Protein AF-A0A7X7H6I0-F1 (afdb_monomer_lite)

Radius of gyration: 13.42 Å; chains: 1; bounding box: 32×25×34 Å

Secondary structure (DSSP, 8-state):
--S--HHHHHHHHHHHHHTTT-HHHHHHHHSBSSS-EEEEEETTTEEEEE-SS--SHHHHTTS--GGGGHHHHHHHHHHHHHHH-TT----------

Sequence (97 aa):
MGCASAFVLKEQQRQFHECNDDLDLQYTKYGRSDFFFADIIEKGHIYQIGFPKCVCPMVLSGFSKNAVHCECSRQSILFILHELLPDKQFEVETIHT

Structure (mmCIF, N/CA/C/O backbone):
data_AF-A0A7X7H6I0-F1
#
_entry.id   AF-A0A7X7H6I0-F1
#
loop_
_atom_site.group_PDB
_atom_site.id
_atom_site.type_symbol
_atom_site.label_atom_id
_atom_site.label_alt_id
_atom_site.label_comp_id
_atom_site.label_asym_id
_atom_site.label_entity_id
_atom_site.label_seq_id
_atom_site.pdbx_PDB_ins_code
_atom_site.Cartn_x
_atom_site.Cartn_y
_atom_site.Cartn_z
_atom_site.occupancy
_atom_site.B_iso_or_equiv
_atom_site.auth_seq_id
_atom_site.auth_comp_id
_atom_site.auth_asym_id
_atom_site.auth_atom_id
_atom_site.pdbx_PDB_model_num
ATOM 1 N N . MET A 1 1 ? 16.058 7.672 -1.021 1.00 50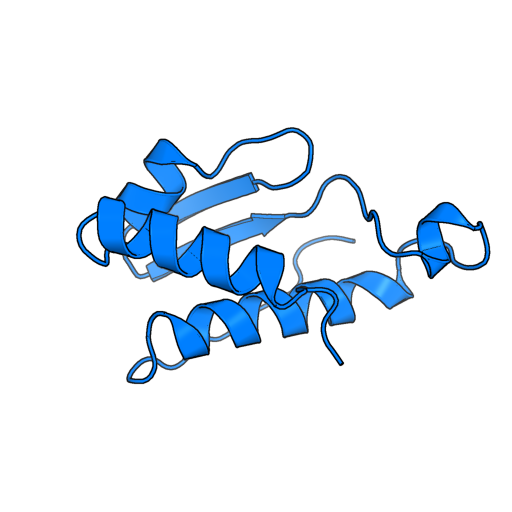.47 1 MET A N 1
ATOM 2 C CA . MET A 1 1 ? 15.296 8.099 -2.214 1.00 50.47 1 MET A CA 1
ATOM 3 C C . MET A 1 1 ? 14.333 6.962 -2.553 1.00 50.47 1 MET A C 1
ATOM 5 O O . MET A 1 1 ? 14.782 5.932 -3.040 1.00 50.47 1 MET A O 1
ATOM 9 N N . GLY A 1 2 ? 13.065 7.070 -2.139 1.00 61.28 2 GLY A N 1
ATOM 10 C CA . GLY A 1 2 ? 12.027 6.070 -2.438 1.00 61.28 2 GLY A CA 1
ATOM 11 C C . GLY A 1 2 ? 11.55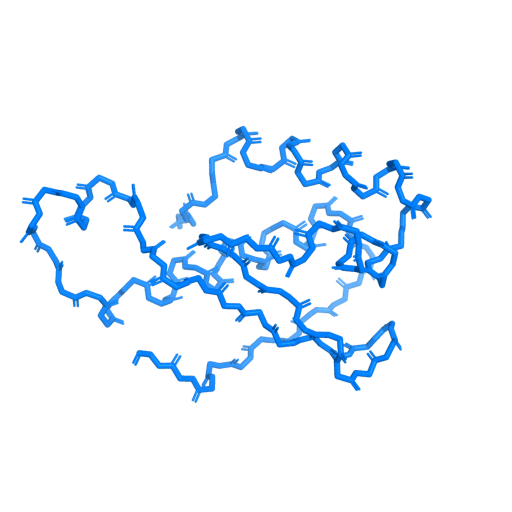0 6.171 -3.892 1.00 61.28 2 GLY A C 1
ATOM 12 O O . GLY A 1 2 ? 11.772 7.188 -4.545 1.00 61.28 2 GLY A O 1
ATOM 13 N N . CYS A 1 3 ? 10.921 5.118 -4.415 1.00 70.94 3 CYS A N 1
ATOM 14 C CA . CYS A 1 3 ? 10.282 5.110 -5.734 1.00 70.94 3 CYS A CA 1
ATOM 15 C C . CYS A 1 3 ? 8.890 5.770 -5.770 1.00 70.94 3 CYS A C 1
ATOM 17 O O . CYS A 1 3 ? 8.360 5.974 -6.862 1.00 70.94 3 CYS A O 1
ATOM 19 N N . ALA A 1 4 ? 8.294 6.114 -4.623 1.00 70.75 4 ALA A N 1
ATOM 20 C CA . ALA A 1 4 ? 7.064 6.903 -4.583 1.00 70.75 4 ALA A CA 1
ATOM 21 C C . ALA A 1 4 ? 7.303 8.301 -5.168 1.00 70.75 4 ALA A C 1
ATOM 23 O O . ALA A 1 4 ? 8.099 9.088 -4.656 1.00 70.75 4 ALA A O 1
ATOM 24 N N . SER A 1 5 ? 6.594 8.614 -6.251 1.00 78.25 5 SER A N 1
ATOM 25 C CA . SER A 1 5 ? 6.574 9.962 -6.811 1.00 78.25 5 SER A CA 1
ATOM 26 C C . SER A 1 5 ? 5.615 10.860 -6.024 1.00 78.25 5 SER A C 1
ATOM 28 O O . SER A 1 5 ? 4.708 10.381 -5.343 1.00 78.25 5 SER A O 1
ATOM 30 N N . ALA A 1 6 ? 5.748 12.179 -6.191 1.00 80.75 6 ALA A N 1
ATOM 31 C CA . ALA A 1 6 ? 4.789 13.142 -5.643 1.00 80.75 6 ALA A CA 1
ATOM 32 C C . ALA A 1 6 ? 3.343 12.871 -6.106 1.00 80.75 6 ALA A C 1
ATOM 34 O O . ALA A 1 6 ? 2.394 13.193 -5.399 1.00 80.75 6 ALA A O 1
ATOM 35 N N . PHE A 1 7 ? 3.168 12.264 -7.286 1.00 84.62 7 PHE A N 1
ATOM 36 C CA . PHE A 1 7 ? 1.858 11.842 -7.774 1.00 84.62 7 PHE A CA 1
ATOM 37 C C . PHE A 1 7 ? 1.301 10.666 -6.964 1.00 84.62 7 PHE A C 1
ATOM 39 O O . PHE A 1 7 ? 0.152 10.719 -6.539 1.00 84.62 7 PHE A O 1
ATOM 46 N N . VAL A 1 8 ? 2.122 9.642 -6.697 1.00 86.94 8 VAL A N 1
ATOM 47 C CA . VAL A 1 8 ? 1.715 8.483 -5.886 1.00 86.94 8 VAL A CA 1
ATOM 48 C C . VAL A 1 8 ? 1.321 8.921 -4.477 1.00 86.94 8 VAL A C 1
ATOM 50 O O . VAL A 1 8 ? 0.279 8.494 -3.995 1.00 86.94 8 VAL A O 1
ATOM 53 N N . LEU A 1 9 ? 2.095 9.808 -3.842 1.00 91.06 9 LEU A N 1
ATOM 54 C CA . LEU A 1 9 ? 1.747 10.322 -2.514 1.00 91.06 9 LEU A CA 1
ATOM 55 C C . LEU A 1 9 ? 0.393 11.046 -2.515 1.00 91.06 9 LEU A C 1
ATOM 57 O O . LEU A 1 9 ? -0.450 10.761 -1.671 1.00 91.06 9 LEU A O 1
ATOM 61 N N . LYS A 1 10 ? 0.161 11.950 -3.476 1.00 94.06 10 LYS A N 1
ATOM 62 C CA . LYS A 1 10 ? -1.113 12.680 -3.578 1.00 94.06 10 LYS A CA 1
ATOM 63 C C . LYS A 1 10 ? -2.300 11.748 -3.788 1.00 94.06 10 LYS A C 1
ATOM 65 O O . LYS A 1 10 ? -3.363 11.978 -3.222 1.00 94.06 10 LYS A O 1
ATOM 70 N N . GLU A 1 11 ? -2.125 10.708 -4.595 1.00 94.31 11 GLU A N 1
ATOM 71 C CA . GLU A 1 11 ? -3.176 9.721 -4.823 1.00 94.31 11 GLU A CA 1
ATOM 72 C C . GLU A 1 11 ? -3.457 8.897 -3.559 1.00 94.31 11 GLU A C 1
ATOM 74 O O . GLU A 1 11 ? -4.617 8.695 -3.215 1.00 94.31 11 GLU A O 1
ATOM 79 N N . GLN A 1 12 ? -2.422 8.509 -2.808 1.00 95.19 12 GLN A N 1
ATOM 80 C CA . GLN A 1 12 ? -2.578 7.843 -1.510 1.00 95.19 12 GLN A CA 1
ATOM 81 C C . GLN A 1 12 ? -3.302 8.739 -0.493 1.00 95.19 12 GLN A C 1
ATOM 83 O O . GLN A 1 12 ? -4.250 8.291 0.140 1.00 95.19 12 GLN A O 1
ATOM 88 N N . GLN A 1 13 ? -2.937 10.022 -0.398 1.00 97.31 13 GLN A N 1
ATOM 89 C CA . GLN A 1 13 ? -3.624 11.004 0.457 1.00 97.31 13 GLN A CA 1
ATOM 90 C C . GLN A 1 13 ? -5.097 11.173 0.074 1.00 97.31 13 GLN A C 1
ATOM 92 O O . GLN A 1 13 ? -5.969 11.184 0.940 1.00 97.31 13 GLN A O 1
ATOM 97 N N . ARG A 1 14 ? -5.391 11.266 -1.229 1.00 98.00 14 ARG A N 1
ATOM 98 C CA . ARG A 1 14 ? -6.765 11.360 -1.738 1.00 98.00 14 ARG A CA 1
ATOM 99 C C . ARG A 1 14 ? -7.585 10.133 -1.338 1.00 98.00 14 ARG A C 1
ATOM 101 O O . ARG A 1 14 ? -8.698 10.286 -0.845 1.00 98.00 14 ARG A O 1
ATOM 108 N N . GLN A 1 15 ? -7.042 8.936 -1.559 1.00 97.75 15 GLN A N 1
ATOM 109 C CA . GLN A 1 15 ? -7.703 7.674 -1.227 1.00 97.75 15 GLN A CA 1
ATOM 110 C C . GLN A 1 15 ? -7.923 7.523 0.279 1.00 97.75 15 GLN A C 1
ATOM 112 O O . GLN A 1 15 ? -9.009 7.119 0.687 1.00 97.75 15 GLN A O 1
ATOM 117 N N . PHE A 1 16 ? -6.921 7.870 1.086 1.00 98.06 16 PHE A N 1
ATOM 118 C CA . PHE A 1 16 ? -6.984 7.827 2.542 1.00 98.06 16 PHE A CA 1
ATOM 119 C C . PHE A 1 16 ? -8.079 8.751 3.086 1.00 98.06 16 PHE A C 1
ATOM 121 O O . PHE A 1 16 ? -8.957 8.299 3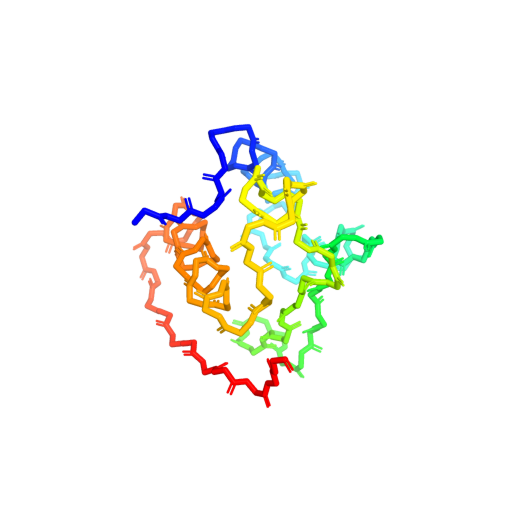.818 1.00 98.06 16 PHE A O 1
ATOM 128 N N . HIS A 1 17 ? -8.118 10.003 2.620 1.00 98.00 17 HIS A N 1
ATOM 129 C CA . HIS A 1 17 ? -9.132 10.968 3.044 1.00 98.00 17 HIS A CA 1
ATOM 130 C C . HIS A 1 17 ? -10.550 10.575 2.608 1.00 98.00 17 HIS A C 1
ATOM 132 O O . HIS A 1 17 ? -11.506 10.679 3.375 1.00 98.00 17 HIS A O 1
ATOM 138 N N . GLU A 1 18 ? -10.700 10.048 1.390 1.00 98.38 18 GLU A N 1
ATOM 139 C CA . GLU A 1 18 ? -11.976 9.498 0.911 1.00 98.38 18 GLU A CA 1
ATOM 140 C C . GLU A 1 18 ? -12.457 8.306 1.761 1.00 98.38 18 GLU A C 1
ATOM 142 O O . GLU A 1 18 ? -13.651 8.007 1.810 1.00 98.38 18 GLU A O 1
ATOM 147 N N . CYS A 1 19 ? -11.529 7.631 2.439 1.00 98.38 19 CYS A N 1
ATOM 148 C CA . CYS A 1 19 ? -11.784 6.492 3.309 1.00 98.38 19 CYS A CA 1
ATOM 149 C C . CYS A 1 19 ? -11.802 6.874 4.796 1.00 98.38 19 CYS A C 1
ATOM 151 O O . CYS A 1 19 ? -11.569 6.016 5.637 1.00 98.38 19 CYS A O 1
ATOM 153 N N . ASN A 1 20 ? -12.130 8.129 5.126 1.00 97.88 20 ASN A N 1
ATOM 154 C CA . ASN A 1 20 ? -12.219 8.640 6.501 1.00 97.88 20 ASN A CA 1
ATOM 155 C C . ASN A 1 20 ? -10.924 8.468 7.308 1.00 97.88 20 ASN A C 1
ATOM 157 O O . ASN A 1 20 ? -10.979 8.166 8.499 1.00 97.88 20 ASN A O 1
ATOM 161 N N . ASP A 1 21 ? -9.778 8.641 6.649 1.00 97.31 21 ASP A N 1
ATOM 162 C CA . ASP A 1 21 ? -8.455 8.535 7.263 1.00 97.31 21 ASP A CA 1
ATOM 163 C C . ASP A 1 21 ? -8.220 7.158 7.934 1.00 97.31 21 ASP A C 1
ATOM 165 O O . ASP A 1 21 ? -7.562 7.034 8.970 1.00 97.31 21 ASP A O 1
ATOM 169 N N . ASP A 1 22 ? -8.764 6.100 7.320 1.00 97.69 22 ASP A N 1
ATOM 170 C CA . ASP A 1 22 ? -8.686 4.716 7.788 1.00 97.69 22 ASP A CA 1
ATOM 171 C C . ASP A 1 22 ? -8.019 3.813 6.731 1.00 97.69 22 ASP A C 1
ATOM 173 O O . ASP A 1 22 ? -8.482 3.689 5.591 1.00 97.69 22 ASP A O 1
ATOM 177 N N . LEU A 1 23 ? -6.911 3.167 7.120 1.00 97.38 23 LEU A N 1
ATOM 178 C CA . LEU A 1 23 ? -6.147 2.274 6.243 1.00 97.38 23 LEU A CA 1
ATOM 179 C C . LEU A 1 23 ? -6.894 0.978 5.913 1.00 97.38 23 LEU A C 1
ATOM 181 O O . LEU A 1 23 ? -6.746 0.478 4.799 1.00 97.38 23 LEU A O 1
ATOM 185 N N . ASP A 1 24 ? -7.703 0.434 6.825 1.00 98.19 24 ASP A N 1
ATOM 186 C CA . ASP A 1 24 ? -8.505 -0.755 6.537 1.00 98.19 24 ASP A CA 1
ATOM 187 C C . ASP A 1 24 ? -9.533 -0.431 5.450 1.00 98.19 24 ASP A C 1
ATOM 189 O O . ASP A 1 24 ? -9.700 -1.202 4.500 1.00 98.19 24 ASP A O 1
ATOM 193 N N . LEU A 1 25 ? -10.204 0.720 5.550 1.00 98.44 25 LEU A N 1
ATOM 194 C CA . LEU A 1 25 ? -11.155 1.178 4.537 1.00 98.44 25 LEU A CA 1
ATOM 195 C C . LEU A 1 25 ? -10.452 1.475 3.210 1.00 98.44 25 LEU A C 1
ATOM 197 O O . LEU A 1 25 ? -10.923 1.037 2.153 1.00 98.44 25 LEU A O 1
ATOM 201 N N . GLN A 1 26 ? -9.301 2.147 3.261 1.00 98.25 26 GLN A N 1
ATOM 202 C CA . GLN A 1 26 ? -8.506 2.439 2.076 1.00 98.25 26 GLN A CA 1
ATOM 203 C C . GLN A 1 26 ? -8.058 1.158 1.368 1.00 98.25 26 GLN A C 1
ATOM 205 O O . GLN A 1 26 ? -8.274 1.022 0.163 1.00 98.25 26 GLN A O 1
ATOM 210 N N . TYR A 1 27 ? -7.467 0.203 2.083 1.00 97.69 27 TYR A N 1
ATOM 211 C CA . TYR A 1 27 ? -6.966 -1.036 1.489 1.00 97.69 27 TYR A CA 1
ATOM 212 C C . TYR A 1 27 ? -8.087 -1.999 1.100 1.00 97.69 27 TYR A C 1
ATOM 214 O O . TYR A 1 27 ? -7.971 -2.675 0.081 1.00 97.69 27 TYR A O 1
ATOM 222 N N . THR A 1 28 ? -9.225 -1.985 1.793 1.00 98.00 28 THR A N 1
ATOM 223 C CA . THR A 1 28 ? -10.421 -2.706 1.326 1.00 98.00 28 THR A CA 1
ATOM 224 C C . THR A 1 28 ? -10.891 -2.179 -0.034 1.00 98.00 28 THR A C 1
ATOM 226 O O . THR A 1 28 ? -11.303 -2.960 -0.891 1.00 98.00 28 THR A O 1
ATOM 229 N N . LYS A 1 29 ? -10.826 -0.860 -0.254 1.00 97.94 29 LYS A N 1
ATOM 230 C CA . LYS A 1 29 ? -11.320 -0.223 -1.483 1.00 97.94 29 LYS A CA 1
ATOM 231 C C . LYS A 1 29 ? -10.304 -0.216 -2.630 1.00 97.94 29 LYS A C 1
ATOM 233 O O . LYS A 1 29 ? -10.679 -0.439 -3.779 1.00 97.94 29 LYS A O 1
ATOM 238 N N . TYR A 1 30 ? -9.039 0.058 -2.326 1.00 96.75 30 TYR A N 1
ATOM 239 C CA . TYR A 1 30 ? -7.978 0.343 -3.300 1.00 96.75 30 TYR A CA 1
ATOM 240 C C . TYR A 1 30 ? -6.778 -0.609 -3.202 1.00 96.75 30 TYR A C 1
ATOM 242 O O . TYR A 1 30 ? -5.887 -0.570 -4.050 1.00 96.75 30 TYR A O 1
ATOM 250 N N . GLY A 1 31 ? -6.744 -1.493 -2.203 1.00 95.75 31 GLY A N 1
ATOM 251 C CA . GLY A 1 31 ? -5.613 -2.373 -1.899 1.00 95.75 31 GLY A CA 1
ATOM 252 C C . GLY A 1 31 ? -5.412 -3.538 -2.864 1.00 95.75 31 GLY A C 1
ATOM 253 O O . GLY A 1 31 ? -4.693 -4.474 -2.530 1.00 95.75 31 GLY A O 1
ATOM 254 N N . ARG A 1 32 ? -6.021 -3.524 -4.055 1.00 96.06 32 ARG A N 1
ATOM 255 C CA . ARG A 1 32 ? -5.819 -4.568 -5.065 1.00 96.06 32 ARG A CA 1
ATOM 256 C C . ARG A 1 32 ? -5.755 -3.989 -6.475 1.00 96.06 32 ARG A C 1
ATOM 258 O O . ARG A 1 32 ? -6.713 -3.400 -6.966 1.00 96.06 32 ARG A O 1
ATOM 265 N N . SER A 1 33 ? -4.621 -4.194 -7.138 1.00 90.56 33 SER A N 1
ATOM 266 C CA . SER A 1 33 ? -4.378 -3.840 -8.538 1.00 90.56 33 SER A CA 1
ATOM 267 C C . SER A 1 33 ? -3.261 -4.705 -9.137 1.00 90.56 33 SER A C 1
ATOM 269 O O . SER A 1 33 ? -2.571 -5.432 -8.422 1.00 90.56 33 SER A O 1
ATOM 271 N N . ASP A 1 34 ? -3.011 -4.564 -10.439 1.00 88.31 34 ASP A N 1
ATOM 272 C CA . ASP A 1 34 ? -1.902 -5.243 -11.130 1.00 88.31 34 ASP A CA 1
ATOM 273 C C . ASP A 1 34 ? -0.500 -4.800 -10.666 1.00 88.31 34 ASP A C 1
ATOM 275 O O . ASP A 1 34 ? 0.498 -5.444 -11.004 1.00 88.31 34 ASP A O 1
ATOM 279 N N . PHE A 1 35 ? -0.407 -3.688 -9.933 1.00 84.69 35 PHE A N 1
ATOM 280 C CA . PHE A 1 35 ? 0.856 -3.048 -9.546 1.00 84.69 35 PHE A CA 1
ATOM 281 C C . PHE A 1 35 ? 1.059 -2.968 -8.031 1.00 84.69 35 PHE A C 1
ATOM 283 O O . PHE A 1 35 ? 2.173 -2.708 -7.579 1.00 84.69 35 PHE A O 1
ATOM 290 N N . PHE A 1 36 ? 0.006 -3.205 -7.252 1.00 89.75 36 PHE A N 1
ATOM 291 C CA . PHE A 1 36 ? -0.006 -3.048 -5.805 1.00 89.75 36 PHE A CA 1
ATOM 292 C C . PHE A 1 36 ? -1.050 -3.967 -5.181 1.00 89.75 36 PHE A C 1
ATOM 294 O O . PHE A 1 36 ? -2.183 -4.033 -5.669 1.00 89.75 36 PHE A O 1
ATOM 301 N N . PHE A 1 37 ? -0.687 -4.604 -4.074 1.00 94.06 37 PHE A N 1
ATOM 302 C CA . PHE A 1 37 ? -1.654 -5.174 -3.151 1.00 94.06 37 PHE A CA 1
ATOM 303 C C . PHE A 1 37 ? -1.339 -4.777 -1.707 1.00 94.06 37 PHE A C 1
ATOM 305 O O . PHE A 1 37 ? -0.174 -4.582 -1.357 1.00 94.06 37 PHE A O 1
ATOM 312 N N . ALA A 1 38 ? -2.384 -4.690 -0.890 1.00 95.75 38 ALA A N 1
ATOM 313 C CA . ALA A 1 38 ? -2.327 -4.503 0.551 1.00 95.75 38 ALA A CA 1
ATOM 314 C C . ALA A 1 38 ? -3.372 -5.411 1.204 1.00 95.75 38 ALA A C 1
ATOM 316 O O . ALA A 1 38 ? -4.555 -5.075 1.265 1.00 95.75 38 ALA A O 1
ATOM 317 N N . ASP A 1 39 ? -2.932 -6.579 1.656 1.00 96.94 39 ASP A N 1
ATOM 318 C CA . ASP A 1 39 ? -3.784 -7.533 2.353 1.00 96.94 39 ASP A CA 1
ATOM 319 C C . ASP A 1 39 ? -3.824 -7.180 3.847 1.00 96.94 39 ASP A C 1
ATOM 321 O O . ASP A 1 39 ? -2.790 -6.964 4.485 1.00 96.94 39 ASP A O 1
ATOM 325 N N . ILE A 1 40 ? -5.029 -7.098 4.409 1.00 97.88 40 ILE A N 1
ATOM 326 C CA . ILE A 1 40 ? -5.245 -6.793 5.827 1.00 97.88 40 ILE A CA 1
ATOM 327 C C . ILE A 1 40 ? -5.109 -8.099 6.611 1.00 97.88 40 ILE A C 1
ATOM 329 O O . ILE A 1 40 ? -5.977 -8.969 6.522 1.00 97.88 40 ILE A O 1
ATOM 333 N N . ILE A 1 41 ? -4.018 -8.241 7.363 1.00 97.50 41 ILE A N 1
ATOM 334 C CA . ILE A 1 41 ? -3.753 -9.421 8.200 1.00 97.50 41 ILE A CA 1
ATOM 335 C C . ILE A 1 41 ? -4.403 -9.236 9.572 1.00 97.50 41 ILE A C 1
ATOM 337 O O . ILE A 1 41 ? -5.091 -10.129 10.064 1.00 97.50 41 ILE A O 1
ATOM 341 N N . GLU A 1 42 ? -4.235 -8.048 10.156 1.00 97.88 42 GLU A N 1
ATOM 342 C CA . GLU A 1 42 ? -4.882 -7.624 11.394 1.00 97.88 42 GLU A CA 1
ATOM 343 C C . GLU A 1 42 ? -5.359 -6.179 11.241 1.00 97.88 42 GLU A C 1
ATOM 345 O O . GLU A 1 42 ? -4.558 -5.269 11.023 1.00 97.88 42 GLU A O 1
ATOM 350 N N . LYS A 1 43 ? -6.675 -5.978 11.350 1.00 96.69 43 LYS A N 1
ATOM 351 C CA . LYS A 1 43 ? -7.318 -4.671 11.179 1.00 96.69 43 LYS A CA 1
ATOM 352 C C . LYS A 1 43 ? -6.689 -3.605 12.068 1.00 96.69 43 LYS A C 1
ATOM 354 O O . LYS A 1 43 ? -6.543 -3.811 13.273 1.00 96.69 43 LYS A O 1
ATOM 359 N N . GLY A 1 44 ? -6.322 -2.474 11.475 1.00 95.62 44 GLY A N 1
ATOM 360 C CA . GLY A 1 44 ? -5.718 -1.350 12.187 1.00 95.62 44 GLY A CA 1
ATOM 361 C C . GLY A 1 44 ? -4.269 -1.567 12.640 1.00 95.62 44 GLY A C 1
ATOM 362 O O . GLY A 1 44 ? -3.713 -0.663 13.268 1.00 95.62 44 GLY A O 1
ATOM 363 N N . HIS A 1 45 ? -3.651 -2.714 12.331 1.00 95.44 45 HIS A N 1
ATOM 364 C CA . HIS A 1 45 ? -2.359 -3.097 12.905 1.00 95.44 45 HIS A CA 1
ATOM 365 C C . HIS A 1 45 ? -1.382 -3.701 11.887 1.00 95.44 45 HIS A C 1
ATOM 367 O O . HIS A 1 45 ? -0.319 -3.121 11.666 1.00 95.44 45 HIS A O 1
ATOM 373 N N . ILE A 1 46 ? -1.725 -4.823 11.245 1.00 96.75 46 ILE A N 1
ATOM 374 C CA . ILE A 1 46 ? -0.799 -5.594 10.399 1.00 96.75 46 ILE A CA 1
ATOM 375 C C . ILE A 1 46 ? -1.326 -5.672 8.966 1.00 96.75 46 ILE A C 1
ATOM 377 O O . ILE A 1 46 ? -2.403 -6.214 8.707 1.00 96.75 46 IL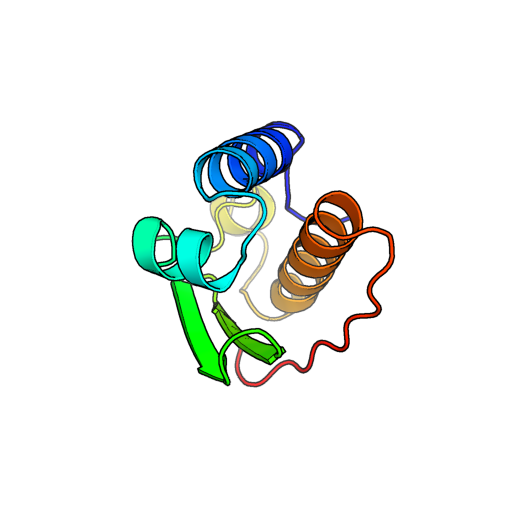E A O 1
ATOM 381 N N . TYR A 1 47 ? -0.509 -5.204 8.022 1.00 96.19 47 TYR A N 1
ATOM 382 C CA . TYR A 1 47 ? -0.801 -5.227 6.591 1.00 96.19 47 TYR A CA 1
ATOM 383 C C . TYR A 1 47 ? 0.340 -5.888 5.825 1.00 96.19 47 TYR A C 1
ATOM 385 O O . TYR A 1 47 ? 1.508 -5.547 6.018 1.00 96.19 47 TYR A O 1
ATOM 393 N N . GLN A 1 48 ? 0.005 -6.796 4.912 1.00 94.81 48 GLN A N 1
ATOM 394 C CA . GLN A 1 48 ? 0.960 -7.347 3.961 1.00 94.81 48 GLN A CA 1
ATOM 395 C C . GLN A 1 48 ? 0.871 -6.565 2.655 1.00 94.81 48 GLN A C 1
ATOM 397 O O . GLN A 1 48 ? -0.133 -6.621 1.949 1.00 94.81 48 GLN A O 1
ATOM 402 N N . ILE A 1 49 ? 1.944 -5.855 2.320 1.00 92.44 49 ILE A N 1
ATOM 403 C CA . ILE A 1 49 ? 2.001 -4.999 1.137 1.00 92.44 49 ILE A CA 1
ATOM 404 C C . ILE A 1 49 ? 2.984 -5.578 0.129 1.00 92.44 49 ILE A C 1
ATOM 406 O O . ILE A 1 49 ? 4.088 -5.988 0.492 1.00 92.44 49 ILE A O 1
ATOM 410 N N . GLY A 1 50 ? 2.610 -5.568 -1.147 1.00 89.12 50 GLY A N 1
ATOM 411 C CA . GLY A 1 50 ? 3.517 -5.971 -2.209 1.00 89.12 50 GLY A CA 1
ATOM 412 C C . GLY A 1 50 ? 3.312 -5.223 -3.513 1.00 89.12 50 GLY A C 1
ATOM 413 O O . GLY A 1 50 ? 2.251 -4.674 -3.809 1.00 89.12 50 GLY A O 1
ATOM 414 N N . PHE A 1 51 ? 4.381 -5.231 -4.305 1.00 86.56 51 PHE A N 1
ATOM 415 C CA . PHE A 1 51 ? 4.485 -4.535 -5.581 1.00 86.56 51 PHE A CA 1
ATOM 416 C C . PHE A 1 51 ? 4.817 -5.562 -6.671 1.00 86.56 51 PHE A C 1
ATOM 418 O O . PHE A 1 51 ? 5.992 -5.768 -6.975 1.00 86.56 51 PHE A O 1
ATOM 425 N N . PRO A 1 52 ? 3.810 -6.237 -7.261 1.00 84.50 52 PRO A N 1
ATOM 426 C CA . PRO A 1 52 ? 4.036 -7.314 -8.230 1.00 84.50 52 PRO A CA 1
ATOM 427 C C . PRO A 1 52 ? 4.860 -6.903 -9.457 1.0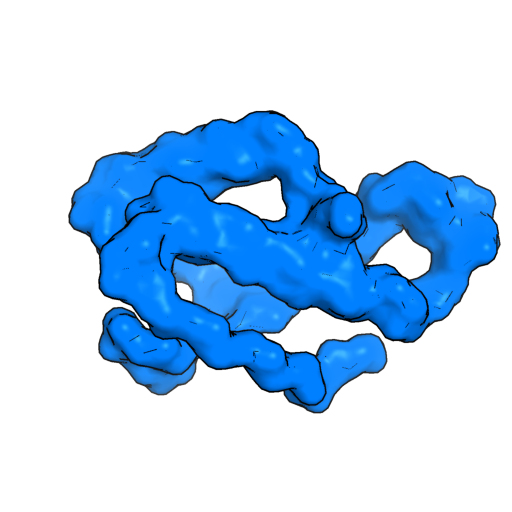0 84.50 52 PRO A C 1
ATOM 429 O O . PRO A 1 52 ? 5.439 -7.755 -10.129 1.00 84.50 52 PRO A O 1
ATOM 432 N N . LYS A 1 53 ? 4.899 -5.604 -9.780 1.00 80.50 53 LYS A N 1
ATOM 433 C CA . LYS A 1 53 ? 5.649 -5.055 -10.913 1.00 80.50 53 LYS A CA 1
ATOM 434 C C . LYS A 1 53 ? 6.350 -3.762 -10.509 1.00 80.50 53 LYS A C 1
ATOM 436 O O . LYS A 1 53 ? 5.698 -2.794 -10.124 1.00 80.50 53 LYS A O 1
ATOM 441 N N . CYS A 1 54 ? 7.672 -3.710 -10.673 1.00 78.62 54 CYS A N 1
ATOM 442 C CA . CYS A 1 54 ? 8.425 -2.468 -10.531 1.00 78.62 54 CYS A CA 1
ATOM 443 C C . CYS A 1 54 ? 8.414 -1.691 -11.854 1.00 78.62 54 CYS A C 1
ATOM 445 O O . CYS A 1 54 ? 8.890 -2.180 -12.876 1.00 78.62 54 CYS A O 1
ATOM 447 N N . VAL A 1 55 ? 7.898 -0.463 -11.824 1.00 77.31 55 VAL A N 1
ATOM 448 C CA . VAL A 1 55 ? 7.819 0.428 -12.998 1.00 77.31 55 VAL A CA 1
ATOM 449 C C . VAL A 1 55 ? 8.845 1.562 -12.949 1.00 77.31 55 VAL A C 1
ATOM 451 O O . VAL A 1 55 ? 8.724 2.550 -13.669 1.00 77.31 55 VAL A O 1
ATOM 454 N N . CYS A 1 56 ? 9.860 1.463 -12.084 1.00 77.19 56 CYS A N 1
ATOM 455 C CA . CYS A 1 56 ? 10.886 2.497 -12.022 1.00 77.19 56 CYS A CA 1
ATOM 456 C C . CYS A 1 56 ? 11.729 2.506 -13.315 1.00 77.19 56 CYS A C 1
ATOM 458 O O . CYS A 1 56 ? 11.971 1.439 -13.893 1.00 77.19 56 CYS A O 1
ATOM 460 N N . PRO A 1 57 ? 12.233 3.676 -13.758 1.00 77.00 57 PRO A N 1
ATOM 461 C CA . PRO A 1 57 ? 12.989 3.781 -15.005 1.00 77.00 57 PRO A CA 1
ATOM 462 C C . PRO A 1 57 ? 14.177 2.815 -15.102 1.00 77.00 57 PRO A C 1
ATOM 464 O O . PRO A 1 57 ? 14.457 2.320 -16.186 1.00 77.00 57 PRO A O 1
ATOM 467 N N . MET A 1 58 ? 14.845 2.494 -13.985 1.00 75.69 58 MET A N 1
ATOM 468 C CA . MET A 1 58 ? 15.983 1.559 -13.970 1.00 75.69 58 MET A CA 1
ATOM 469 C C . MET A 1 58 ? 15.581 0.111 -14.281 1.00 75.69 58 MET A C 1
ATOM 471 O O . MET A 1 58 ? 16.318 -0.593 -14.968 1.00 75.69 58 MET A O 1
ATOM 475 N N . VAL A 1 59 ? 14.407 -0.327 -13.816 1.00 77.88 59 VAL A N 1
ATOM 476 C CA . VAL A 1 59 ? 13.872 -1.659 -14.137 1.00 77.88 59 VAL A CA 1
ATOM 477 C C . VAL A 1 59 ? 13.330 -1.676 -15.565 1.00 77.88 59 VAL A C 1
ATOM 479 O O . VAL A 1 59 ? 13.653 -2.584 -16.326 1.00 77.88 59 VAL A O 1
ATOM 482 N N . LEU A 1 60 ? 12.587 -0.641 -15.972 1.00 79.75 60 LEU A N 1
ATOM 483 C CA . LEU A 1 60 ? 12.034 -0.552 -17.330 1.00 79.75 60 LEU A CA 1
ATOM 484 C C . LEU A 1 60 ? 13.114 -0.493 -18.421 1.00 79.75 60 LEU A C 1
ATOM 486 O O . LEU A 1 60 ? 12.898 -0.981 -19.526 1.00 79.75 60 LEU A O 1
ATOM 490 N N . SER A 1 61 ? 14.277 0.083 -18.115 1.00 80.19 61 SER A N 1
ATOM 491 C CA . SER A 1 61 ? 15.420 0.163 -19.033 1.00 80.19 61 SER A CA 1
ATOM 492 C C . SER A 1 61 ? 16.313 -1.086 -19.021 1.00 80.19 61 SER A C 1
ATOM 494 O O . SER A 1 61 ? 17.294 -1.138 -19.757 1.00 80.19 61 SER A O 1
ATOM 496 N N . GLY A 1 62 ? 15.985 -2.101 -18.212 1.00 76.00 62 GLY A N 1
ATOM 497 C CA . GLY A 1 62 ? 16.723 -3.366 -18.148 1.00 76.00 62 GLY A CA 1
ATOM 498 C C . GLY A 1 62 ? 18.067 -3.294 -17.412 1.00 76.00 62 GLY A C 1
ATOM 499 O O . GLY A 1 62 ? 18.802 -4.280 -17.393 1.00 76.00 62 GLY A O 1
ATOM 500 N N . PHE A 1 63 ? 18.391 -2.159 -16.784 1.00 71.06 63 PHE A N 1
ATOM 501 C CA . PHE A 1 63 ? 19.663 -1.938 -16.086 1.00 71.06 63 PHE A CA 1
ATOM 502 C C . PHE A 1 63 ? 19.754 -2.646 -14.728 1.00 71.06 63 PHE A C 1
ATOM 504 O O . PHE A 1 63 ? 20.841 -2.732 -14.161 1.00 71.06 63 PHE A O 1
ATOM 511 N N . SER A 1 64 ? 18.644 -3.159 -14.192 1.00 66.88 64 SER A N 1
ATOM 512 C CA . SER A 1 64 ? 18.626 -3.817 -12.887 1.00 66.88 64 SER A CA 1
ATOM 513 C C . SER A 1 64 ? 17.642 -4.982 -12.824 1.00 66.88 64 SER A C 1
ATOM 515 O O . SER A 1 64 ? 16.541 -4.920 -13.372 1.00 66.88 64 SER A O 1
ATOM 517 N N . LYS A 1 65 ? 18.043 -6.047 -12.120 1.00 59.81 65 LYS A N 1
ATOM 518 C CA . LYS A 1 65 ? 17.219 -7.225 -11.824 1.00 59.81 65 LYS A CA 1
ATOM 519 C C . LYS A 1 65 ? 16.739 -7.142 -10.371 1.00 59.81 65 LYS A C 1
ATOM 521 O O . LYS A 1 65 ? 17.512 -7.430 -9.467 1.00 59.81 65 LYS A O 1
ATOM 526 N N . ASN A 1 66 ? 15.486 -6.722 -10.186 1.00 58.69 66 ASN A N 1
ATOM 527 C CA . ASN A 1 66 ? 14.579 -6.778 -9.019 1.00 58.69 66 ASN A CA 1
ATOM 528 C C . ASN A 1 66 ? 15.121 -6.714 -7.567 1.00 58.69 66 ASN A C 1
ATOM 530 O O . ASN A 1 66 ? 14.612 -5.911 -6.794 1.00 58.69 66 ASN A O 1
ATOM 534 N N . ALA A 1 67 ? 16.129 -7.487 -7.158 1.00 53.41 67 ALA A N 1
ATOM 535 C CA . ALA A 1 67 ? 16.468 -7.696 -5.743 1.00 53.41 67 ALA A CA 1
ATOM 536 C C . ALA A 1 67 ? 16.971 -6.437 -5.002 1.00 53.41 67 ALA A C 1
ATOM 538 O O . ALA A 1 67 ? 16.693 -6.263 -3.820 1.00 53.41 67 ALA A O 1
ATOM 539 N N . VAL A 1 68 ? 17.664 -5.516 -5.684 1.00 54.06 68 VAL A N 1
ATOM 540 C CA . VAL A 1 68 ? 18.156 -4.258 -5.069 1.00 54.06 68 VAL A CA 1
ATOM 541 C C . VAL A 1 68 ? 17.052 -3.177 -5.004 1.00 54.06 68 VAL A C 1
ATOM 543 O O . VAL A 1 68 ? 17.235 -2.123 -4.401 1.00 54.06 68 VAL A O 1
ATOM 546 N N . HIS A 1 69 ? 15.871 -3.433 -5.586 1.00 58.03 69 HIS A N 1
ATOM 547 C CA . HIS A 1 69 ? 14.735 -2.499 -5.638 1.00 58.03 69 HIS A CA 1
ATOM 548 C C . HIS A 1 69 ? 13.667 -2.742 -4.560 1.00 58.03 69 HIS A C 1
ATOM 550 O O . HIS A 1 69 ? 12.730 -1.951 -4.422 1.00 58.03 69 HIS A O 1
ATOM 556 N N . CYS A 1 70 ? 13.802 -3.786 -3.746 1.00 65.81 70 CYS A N 1
ATOM 557 C CA . CYS A 1 70 ? 12.875 -4.017 -2.638 1.00 65.81 70 CYS A CA 1
ATOM 558 C C . CYS A 1 70 ? 13.017 -2.934 -1.559 1.00 65.81 70 CYS A C 1
ATOM 560 O O . CYS A 1 70 ? 12.010 -2.454 -1.045 1.00 65.81 70 CYS A O 1
ATOM 562 N N . GLU A 1 71 ? 14.231 -2.430 -1.309 1.00 78.81 71 GLU A N 1
ATOM 563 C CA . GLU A 1 71 ? 14.420 -1.354 -0.329 1.00 78.81 71 GLU A CA 1
ATOM 564 C C . GLU A 1 71 ? 13.824 -0.023 -0.807 1.00 78.81 71 GLU A C 1
ATOM 566 O O . GLU A 1 71 ? 13.283 0.726 0.001 1.00 78.81 71 GLU A O 1
ATOM 571 N N . CYS A 1 72 ? 13.823 0.283 -2.115 1.00 81.06 72 CYS A N 1
ATOM 572 C CA . CYS A 1 72 ? 13.161 1.510 -2.581 1.00 81.06 72 CYS A CA 1
ATOM 573 C C . CYS A 1 72 ? 11.640 1.437 -2.402 1.00 81.06 72 CYS A C 1
ATOM 575 O O . CYS A 1 72 ? 11.017 2.448 -2.068 1.00 81.06 72 CYS A O 1
ATOM 577 N N . SER A 1 73 ? 11.063 0.244 -2.546 1.00 81.38 73 SER A N 1
ATOM 578 C CA . SER A 1 73 ? 9.653 -0.023 -2.261 1.00 81.38 73 SER A CA 1
ATOM 579 C C . SER A 1 73 ? 9.369 0.096 -0.759 1.00 81.38 73 SER A C 1
ATOM 581 O O . SER A 1 73 ? 8.436 0.797 -0.368 1.00 81.38 73 SER A O 1
ATOM 583 N N . ARG A 1 74 ? 10.241 -0.472 0.088 1.00 86.38 74 ARG A N 1
ATOM 584 C CA . ARG A 1 74 ? 10.169 -0.382 1.556 1.00 86.38 74 ARG A CA 1
ATOM 585 C C . ARG A 1 74 ? 10.212 1.063 2.064 1.00 86.38 74 ARG A C 1
ATOM 587 O O . ARG A 1 74 ? 9.380 1.482 2.862 1.00 86.38 74 ARG A O 1
ATOM 594 N N . GLN A 1 75 ? 11.151 1.854 1.554 1.00 86.56 75 GLN A N 1
ATOM 595 C CA . GLN A 1 75 ? 11.272 3.274 1.891 1.00 86.56 75 GLN A CA 1
ATOM 596 C C . GLN A 1 75 ? 10.084 4.091 1.373 1.00 86.56 75 GLN A C 1
ATOM 598 O O . GLN A 1 75 ? 9.684 5.064 2.003 1.00 86.56 75 GLN A O 1
ATOM 603 N N . SER A 1 76 ? 9.502 3.698 0.237 1.00 86.75 76 SER A N 1
ATOM 604 C CA . SER A 1 76 ? 8.325 4.374 -0.319 1.00 86.75 76 SER A CA 1
ATOM 605 C C . SER A 1 76 ? 7.092 4.174 0.538 1.00 86.75 76 SER A C 1
ATOM 607 O O . SER A 1 76 ? 6.376 5.141 0.780 1.00 86.75 76 SER A O 1
ATOM 609 N N . ILE A 1 77 ? 6.848 2.946 1.002 1.00 89.56 77 ILE A N 1
ATOM 610 C CA . ILE A 1 77 ? 5.694 2.689 1.858 1.00 89.56 77 ILE A CA 1
ATOM 611 C C . ILE A 1 77 ? 5.858 3.356 3.221 1.00 89.56 77 ILE A C 1
ATOM 613 O O . ILE A 1 77 ? 4.921 3.998 3.673 1.00 89.56 77 ILE A O 1
ATOM 617 N N . LEU A 1 78 ? 7.056 3.315 3.819 1.00 91.31 78 LEU A N 1
ATOM 618 C CA . LEU A 1 78 ? 7.331 4.058 5.052 1.00 91.31 78 LEU A CA 1
ATOM 619 C C . LEU A 1 78 ? 7.064 5.552 4.883 1.00 91.31 78 LEU A C 1
ATOM 621 O O . LEU A 1 78 ? 6.401 6.154 5.719 1.00 91.31 78 LEU A O 1
ATOM 625 N N . PHE A 1 79 ? 7.559 6.140 3.793 1.00 91.62 79 PHE A N 1
ATOM 626 C CA . PHE A 1 79 ? 7.328 7.548 3.502 1.00 91.62 79 PHE A CA 1
ATOM 627 C C . PHE A 1 79 ? 5.831 7.863 3.386 1.00 91.62 79 PHE A C 1
ATOM 629 O O . PHE A 1 79 ? 5.357 8.775 4.049 1.00 91.62 79 PHE A O 1
ATOM 636 N N . ILE A 1 80 ? 5.074 7.079 2.612 1.00 93.19 80 ILE A N 1
ATOM 637 C CA . ILE A 1 80 ? 3.621 7.266 2.482 1.00 93.19 80 ILE A CA 1
ATOM 638 C C . ILE A 1 80 ? 2.935 7.140 3.847 1.00 93.19 80 ILE A C 1
ATOM 640 O O . ILE A 1 80 ? 2.146 8.005 4.204 1.00 93.19 80 ILE A O 1
ATOM 644 N N . LEU A 1 81 ? 3.245 6.103 4.626 1.00 94.12 81 LEU A N 1
ATOM 645 C CA . LEU A 1 81 ? 2.604 5.869 5.921 1.00 94.12 81 LEU A CA 1
ATOM 646 C C . LEU A 1 81 ? 2.895 6.987 6.926 1.00 94.12 81 LEU A C 1
ATOM 648 O O . LEU A 1 81 ? 1.977 7.414 7.619 1.00 94.12 81 LEU A O 1
ATOM 652 N N . HIS A 1 82 ? 4.121 7.512 6.969 1.00 94.12 82 HIS A N 1
ATOM 653 C CA . HIS A 1 82 ? 4.449 8.664 7.813 1.00 94.12 82 HIS A CA 1
ATOM 654 C C . HIS A 1 82 ? 3.750 9.952 7.366 1.00 94.12 82 HIS A C 1
ATOM 656 O O . HIS A 1 82 ? 3.386 10.762 8.212 1.00 94.12 82 HIS A O 1
ATOM 662 N N . GLU A 1 83 ? 3.525 10.142 6.065 1.00 94.81 83 GLU A N 1
ATOM 663 C CA . GLU A 1 83 ? 2.772 11.297 5.564 1.00 94.81 83 GLU A CA 1
ATOM 664 C C . GLU A 1 83 ? 1.266 11.183 5.851 1.00 94.81 83 GLU A C 1
ATOM 666 O O . GLU A 1 83 ? 0.615 12.193 6.109 1.00 94.81 83 GLU A O 1
ATOM 671 N N . LEU A 1 84 ? 0.696 9.973 5.805 1.00 95.44 84 LEU A N 1
ATOM 672 C CA . LEU A 1 84 ? -0.724 9.745 6.108 1.00 95.44 84 LEU A CA 1
ATOM 673 C C . LEU A 1 84 ? -1.008 9.753 7.617 1.00 95.44 84 LEU A C 1
ATOM 675 O O . LEU A 1 84 ? -2.063 10.205 8.052 1.00 95.44 84 LEU A O 1
ATOM 679 N N . LEU A 1 85 ? -0.079 9.228 8.415 1.00 95.44 85 LEU A N 1
ATOM 680 C CA . LEU A 1 85 ? -0.243 8.963 9.843 1.00 95.44 85 LEU A CA 1
ATOM 681 C C . LEU A 1 85 ? 1.009 9.437 10.608 1.00 95.44 85 LEU A C 1
ATOM 683 O O . LEU A 1 85 ? 1.773 8.610 11.116 1.00 95.44 85 LEU A O 1
ATOM 687 N N . PRO A 1 86 ? 1.233 10.761 10.711 1.00 94.19 86 PRO A N 1
ATOM 688 C CA . PRO A 1 86 ? 2.476 11.332 11.243 1.00 94.19 86 PRO A CA 1
ATOM 689 C C . PRO A 1 86 ? 2.733 10.995 12.715 1.00 94.19 86 PRO A C 1
ATOM 691 O O . PRO A 1 86 ? 3.884 10.917 13.140 1.00 94.19 86 PRO A O 1
ATOM 694 N N . ASP A 1 87 ? 1.674 10.740 13.483 1.00 94.69 87 ASP A N 1
ATOM 695 C CA . ASP A 1 87 ? 1.762 10.421 14.911 1.00 94.69 87 ASP A CA 1
ATOM 696 C C . ASP A 1 87 ? 1.997 8.926 15.189 1.00 94.69 87 ASP A C 1
ATOM 698 O O . ASP A 1 87 ? 2.103 8.514 16.348 1.00 94.69 87 ASP A O 1
ATOM 702 N N . LYS A 1 88 ? 2.064 8.084 14.148 1.00 92.19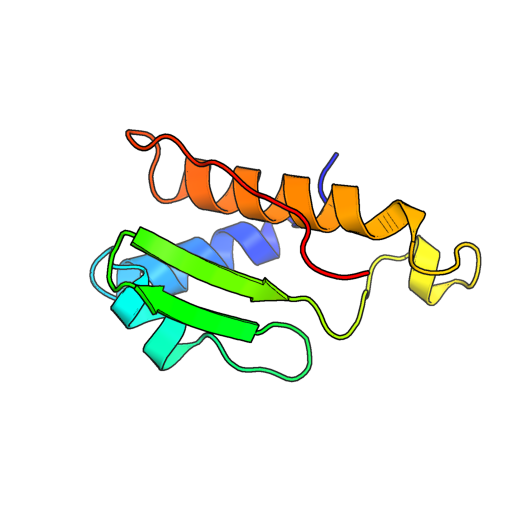 88 LYS A N 1
ATOM 703 C CA . LYS A 1 88 ? 2.278 6.639 14.287 1.00 92.19 88 LYS A CA 1
ATOM 704 C C . LYS A 1 88 ? 3.715 6.243 13.959 1.00 92.19 88 LYS A C 1
ATOM 706 O O . LYS A 1 88 ? 4.381 6.818 13.101 1.00 92.19 88 LYS A O 1
ATOM 711 N N . GLN A 1 89 ? 4.172 5.208 14.655 1.00 92.62 89 GLN A N 1
ATOM 712 C CA . GLN A 1 89 ? 5.425 4.520 14.365 1.00 92.62 89 GLN A CA 1
ATOM 713 C C . GLN A 1 89 ? 5.126 3.259 13.559 1.00 92.62 89 GLN A C 1
ATOM 715 O O . GLN A 1 89 ? 4.133 2.579 13.820 1.00 92.62 89 GLN A O 1
ATOM 720 N N . PHE A 1 90 ? 5.988 2.960 12.591 1.00 91.69 90 PHE A N 1
ATOM 721 C CA . PHE A 1 90 ? 5.826 1.825 11.690 1.00 91.69 90 PHE A CA 1
ATOM 722 C C . PHE A 1 90 ? 7.083 0.968 11.688 1.00 91.69 90 PHE A C 1
ATOM 724 O O . PHE A 1 90 ? 8.195 1.471 11.523 1.00 91.69 90 PHE A O 1
ATOM 731 N N . GLU A 1 91 ? 6.887 -0.340 11.794 1.00 90.81 91 GLU A N 1
ATOM 732 C CA . GLU A 1 91 ? 7.914 -1.340 11.532 1.00 90.81 91 GLU A CA 1
ATOM 733 C C . GLU A 1 91 ? 7.580 -2.044 10.217 1.00 90.81 91 GLU A C 1
ATOM 735 O O . GLU A 1 91 ? 6.419 -2.321 9.921 1.00 90.81 91 GLU A O 1
ATOM 740 N N . VAL A 1 92 ? 8.596 -2.289 9.388 1.00 87.44 92 VAL A N 1
ATOM 741 C CA . VAL A 1 92 ? 8.415 -2.949 8.090 1.00 87.44 92 VAL A CA 1
ATOM 742 C C . VAL A 1 92 ? 9.468 -4.030 7.936 1.00 87.44 92 VAL A C 1
ATOM 744 O O . VAL A 1 92 ? 10.662 -3.733 7.855 1.00 87.44 92 VAL A O 1
ATOM 747 N N . GLU A 1 93 ? 9.004 -5.268 7.827 1.00 87.75 93 GLU A N 1
ATOM 748 C CA . GLU A 1 93 ? 9.817 -6.450 7.562 1.00 87.75 93 GLU A CA 1
ATOM 749 C C . GLU A 1 93 ? 9.639 -6.906 6.106 1.00 87.75 93 GLU A C 1
ATOM 751 O O . GLU A 1 93 ? 8.537 -6.885 5.557 1.00 87.75 93 GLU A O 1
ATOM 756 N N . THR A 1 94 ? 10.733 -7.312 5.454 1.00 84.19 94 THR A N 1
ATOM 757 C CA . THR A 1 94 ? 10.673 -7.855 4.088 1.00 84.19 94 THR A CA 1
ATOM 758 C C . THR A 1 94 ? 10.458 -9.363 4.144 1.00 84.19 94 THR A C 1
ATOM 760 O O . THR A 1 94 ? 11.353 -10.092 4.556 1.00 84.19 94 THR A O 1
ATOM 763 N N . ILE A 1 95 ? 9.290 -9.827 3.695 1.00 81.00 95 ILE A N 1
ATOM 764 C CA . ILE A 1 95 ? 8.899 -11.247 3.765 1.00 81.00 95 ILE A CA 1
ATOM 765 C C . ILE A 1 95 ? 9.305 -12.022 2.492 1.00 81.00 95 ILE A C 1
ATOM 767 O O . ILE A 1 95 ? 9.614 -13.210 2.555 1.00 81.00 95 ILE A O 1
ATOM 771 N N . HIS A 1 96 ? 9.324 -11.369 1.322 1.00 72.00 96 HIS A N 1
ATOM 772 C CA . HIS A 1 96 ? 9.706 -11.981 0.040 1.00 72.00 96 HIS A CA 1
ATOM 773 C C . HIS A 1 96 ? 10.264 -10.940 -0.945 1.00 72.00 96 HIS A C 1
ATOM 775 O O . HIS A 1 96 ? 9.927 -9.757 -0.829 1.00 72.00 96 HIS A O 1
ATOM 781 N N . THR A 1 97 ? 11.087 -11.373 -1.911 1.00 64.00 97 THR A N 1
ATOM 782 C CA . THR A 1 97 ? 11.686 -10.528 -2.964 1.00 64.00 97 THR A CA 1
ATOM 783 C C . THR A 1 97 ? 11.644 -11.170 -4.344 1.00 64.00 97 THR A C 1
ATOM 785 O O . THR A 1 97 ? 11.787 -12.407 -4.440 1.00 64.00 97 THR A O 1
#

Foldseek 3Di:
DAPDDPVNLVVLLVLCVVQVLAPVSSLVVPQDDPAKHWDPPDGPADIDIDGNDDPDPCVVVVVDDPPVNVVSVVVNVVVSCCVSPVPDDDDDDDPDD

pLDDT: mean 86.75, std 12.14, range [50.47, 98.44]